Protein AF-A0A318MPF1-F1 (afdb_monomer_lite)

Sequence (121 aa):
MMKRPAPVIAAVLAFTLPLTACGGQNVNSARQVSDKCSKVSAAFEYKKDGDSILYASKLEEPASSEGLPGLDCLLDSLGVTADDIHNQVPNGGSGHLSTSKYSIGIYSTGQHLTLSISDKD

pLDDT: mean 74.47, std 18.43, range [36.28, 92.69]

Organism: NCBI:txid1684

Secondary structure (DSSP, 8-state):
------------------S--SS---TTHHHHHHHHHTTT-TTEEEEGGGTEEEEE--TTS---SSPPTTHHHHHHHHT--HHHHHHHSBTBEEEEEE-SSEEEEEEE-SSEEEEEEEE--

Structure (mmCIF, N/CA/C/O backbone):
data_AF-A0A318MPF1-F1
#
_entry.id   AF-A0A318MPF1-F1
#
loop_
_atom_site.group_PDB
_atom_site.id
_atom_site.type_symbol
_atom_site.label_atom_id
_atom_site.label_alt_id
_atom_site.label_comp_id
_atom_site.label_asym_id
_atom_site.label_entity_id
_atom_site.label_seq_id
_atom_site.pdbx_PDB_ins_code
_atom_site.Cartn_x
_atom_site.Cartn_y
_atom_site.Cartn_z
_atom_site.occupancy
_atom_site.B_iso_or_equiv
_atom_site.auth_seq_id
_atom_site.auth_comp_id
_atom_site.auth_asym_id
_atom_site.auth_atom_id
_atom_site.pdbx_PDB_model_num
ATOM 1 N N . MET A 1 1 ? 7.076 -55.329 -44.008 1.00 39.12 1 MET A N 1
ATOM 2 C CA . MET A 1 1 ? 8.112 -55.630 -42.998 1.00 39.12 1 MET A CA 1
ATOM 3 C C . MET A 1 1 ? 8.354 -54.395 -42.146 1.00 39.12 1 MET A C 1
ATOM 5 O O . MET A 1 1 ? 8.527 -53.321 -42.694 1.00 39.12 1 MET A O 1
ATOM 9 N N . MET A 1 2 ? 8.324 -54.604 -40.827 1.00 39.25 2 MET A N 1
ATOM 10 C CA . MET A 1 2 ? 8.898 -53.785 -39.747 1.00 39.25 2 MET A CA 1
ATOM 11 C C . MET A 1 2 ? 8.429 -52.330 -39.570 1.00 39.25 2 MET A C 1
ATOM 13 O O . MET A 1 2 ? 9.048 -51.372 -40.022 1.00 39.25 2 MET A O 1
ATOM 17 N N . LYS A 1 3 ? 7.390 -52.220 -38.726 1.00 46.91 3 LYS A N 1
ATOM 18 C CA . LYS A 1 3 ? 7.264 -51.223 -37.649 1.00 46.91 3 LYS A CA 1
ATOM 19 C C . LYS A 1 3 ? 8.634 -50.820 -37.086 1.00 46.91 3 LYS A C 1
ATOM 21 O O . LYS A 1 3 ? 9.407 -51.689 -36.684 1.00 46.91 3 LYS A O 1
ATOM 26 N N . ARG A 1 4 ? 8.858 -49.517 -36.921 1.00 53.75 4 ARG A N 1
ATOM 27 C CA . ARG A 1 4 ? 9.751 -48.981 -35.887 1.00 53.75 4 ARG A CA 1
ATOM 28 C C . ARG A 1 4 ? 8.960 -47.979 -35.042 1.00 53.75 4 ARG A C 1
ATOM 30 O O . ARG A 1 4 ? 8.399 -47.050 -35.619 1.00 53.75 4 ARG A O 1
ATOM 37 N N . PRO A 1 5 ? 8.860 -48.180 -33.718 1.00 51.38 5 PRO A N 1
ATOM 38 C CA . PRO A 1 5 ? 8.257 -47.210 -32.822 1.00 51.38 5 PRO A CA 1
ATOM 39 C C . PRO A 1 5 ? 9.307 -46.144 -32.496 1.00 51.38 5 PRO A C 1
ATOM 41 O O . PRO A 1 5 ? 10.442 -46.477 -32.157 1.00 51.38 5 PRO A O 1
ATOM 44 N N . ALA A 1 6 ? 8.942 -44.872 -32.617 1.00 51.72 6 ALA A N 1
ATOM 45 C CA . ALA A 1 6 ? 9.724 -43.769 -32.071 1.00 51.72 6 ALA A CA 1
ATOM 46 C C . ALA A 1 6 ? 9.026 -43.253 -30.801 1.00 51.72 6 ALA A C 1
ATOM 48 O O . ALA A 1 6 ? 7.802 -43.361 -30.692 1.00 51.72 6 ALA A O 1
ATOM 49 N N . PRO A 1 7 ? 9.805 -42.814 -29.805 1.00 48.31 7 PRO A N 1
ATOM 50 C CA . PRO A 1 7 ? 9.513 -43.052 -28.403 1.00 48.31 7 PRO A CA 1
ATOM 51 C C . PRO A 1 7 ? 8.597 -41.997 -27.782 1.00 48.31 7 PRO A C 1
ATOM 53 O O . PRO A 1 7 ? 8.582 -40.830 -28.163 1.00 48.31 7 PRO A O 1
ATOM 56 N N . VAL A 1 8 ? 7.874 -42.469 -26.770 1.00 49.72 8 VAL A N 1
ATOM 57 C CA . VAL A 1 8 ? 7.156 -41.714 -25.744 1.00 49.72 8 VAL A CA 1
ATOM 58 C C . VAL A 1 8 ? 8.038 -40.582 -25.213 1.00 49.72 8 VAL A C 1
ATOM 60 O O . VAL A 1 8 ? 9.051 -40.848 -24.570 1.00 49.72 8 VAL A O 1
ATOM 63 N N . ILE A 1 9 ? 7.631 -39.332 -25.429 1.00 48.75 9 ILE A N 1
ATOM 64 C CA . ILE A 1 9 ? 8.047 -38.230 -24.562 1.00 48.75 9 ILE A CA 1
ATOM 65 C C . ILE A 1 9 ? 6.863 -37.936 -23.656 1.00 48.75 9 ILE A C 1
ATOM 67 O O . ILE A 1 9 ? 5.804 -37.476 -24.082 1.00 48.75 9 ILE A O 1
ATOM 71 N N . ALA A 1 10 ? 7.060 -38.332 -22.406 1.00 41.97 10 ALA A N 1
ATOM 72 C CA . ALA A 1 10 ? 6.167 -38.096 -21.301 1.00 41.97 10 ALA A CA 1
ATOM 73 C C . ALA A 1 10 ? 5.995 -36.594 -21.041 1.00 41.97 10 ALA A C 1
ATOM 75 O O . ALA A 1 10 ? 6.905 -35.795 -21.251 1.00 41.97 10 ALA A O 1
ATOM 76 N N . ALA A 1 11 ? 4.792 -36.280 -20.571 1.00 47.69 11 ALA A N 1
ATOM 77 C CA . ALA A 1 11 ? 4.356 -35.080 -19.880 1.00 47.69 11 ALA A CA 1
ATOM 78 C C . ALA A 1 11 ? 5.443 -34.057 -19.508 1.00 47.69 11 ALA A C 1
ATOM 80 O O . ALA A 1 11 ? 6.288 -34.301 -18.651 1.00 47.69 11 ALA A O 1
ATOM 81 N N . VAL A 1 12 ? 5.254 -32.832 -19.990 1.00 42.41 12 VAL A N 1
ATOM 82 C CA . VAL A 1 12 ? 5.355 -31.683 -19.095 1.00 42.41 12 VAL A CA 1
ATOM 83 C C . VAL A 1 12 ? 3.935 -31.160 -18.960 1.00 42.41 12 VAL A C 1
ATOM 85 O O . VAL A 1 12 ? 3.466 -30.350 -19.756 1.00 42.41 12 VAL A O 1
ATOM 88 N N . LEU A 1 13 ? 3.217 -31.699 -17.971 1.00 44.19 13 LEU A N 1
ATOM 89 C CA . LEU A 1 13 ? 2.172 -30.933 -17.305 1.00 44.19 13 LEU A CA 1
ATOM 90 C C . LEU A 1 13 ? 2.868 -29.644 -16.881 1.00 44.19 13 LEU A C 1
ATOM 92 O O . LEU A 1 13 ? 3.677 -29.655 -15.954 1.00 44.19 13 LEU A O 1
ATOM 96 N N . ALA A 1 14 ? 2.641 -28.565 -17.630 1.00 45.38 14 ALA A N 1
ATOM 97 C CA . ALA A 1 14 ? 2.959 -27.242 -17.149 1.00 45.38 14 ALA A CA 1
ATOM 98 C C . ALA A 1 14 ? 2.217 -27.133 -15.822 1.00 45.38 14 ALA A C 1
ATOM 100 O O . ALA A 1 14 ? 0.986 -27.119 -15.791 1.00 45.38 14 ALA A O 1
ATOM 101 N N . PHE A 1 15 ? 2.977 -27.186 -14.732 1.00 40.47 15 PHE A N 1
ATOM 102 C CA . PHE A 1 15 ? 2.503 -26.849 -13.411 1.00 40.47 15 PHE A CA 1
ATOM 103 C C . PHE A 1 15 ? 1.992 -25.412 -13.510 1.00 40.47 15 PHE A C 1
ATOM 105 O O . PHE A 1 15 ? 2.734 -24.453 -13.315 1.00 40.47 15 PHE A O 1
ATOM 112 N N . THR A 1 16 ? 0.708 -25.252 -13.825 1.00 46.69 16 THR A N 1
ATOM 113 C CA . THR A 1 16 ? -0.064 -24.140 -13.302 1.00 46.69 16 THR A CA 1
ATOM 114 C C . THR A 1 16 ? -0.035 -24.369 -11.803 1.00 46.69 16 THR A C 1
ATOM 116 O O . THR A 1 16 ? -0.862 -25.106 -11.277 1.00 46.69 16 THR A O 1
ATOM 119 N N . LEU A 1 17 ? 0.999 -23.868 -11.131 1.00 43.12 17 LEU A N 1
ATOM 120 C CA . LEU A 1 17 ? 0.950 -23.683 -9.695 1.00 43.12 17 LEU A CA 1
ATOM 121 C C . LEU A 1 17 ? -0.188 -22.684 -9.492 1.00 43.12 17 LEU A C 1
ATOM 123 O O . LEU A 1 17 ? -0.017 -21.520 -9.867 1.00 43.12 17 LEU A O 1
ATOM 127 N N . PRO A 1 18 ? -1.359 -23.076 -8.959 1.00 44.50 18 PRO A N 1
ATOM 128 C CA . PRO A 1 18 ? -2.156 -22.063 -8.318 1.00 44.50 18 PRO A CA 1
ATOM 129 C C . PRO A 1 18 ? -1.280 -21.579 -7.159 1.00 44.50 18 PRO A C 1
ATOM 131 O O . PRO A 1 18 ? -0.927 -22.349 -6.268 1.00 44.50 18 PRO A O 1
ATOM 134 N N . LEU A 1 19 ? -0.894 -20.306 -7.174 1.00 45.88 19 LEU A N 1
ATOM 135 C CA . LEU A 1 19 ? -0.224 -19.632 -6.053 1.00 45.88 19 LEU A CA 1
ATOM 136 C C . LEU A 1 19 ? -1.111 -19.577 -4.784 1.00 45.88 19 LEU A C 1
ATOM 138 O O . LEU A 1 19 ? -0.837 -18.830 -3.855 1.00 45.88 19 LEU A O 1
ATOM 142 N N . THR A 1 20 ? -2.164 -20.390 -4.702 1.00 47.25 20 THR A N 1
ATOM 143 C CA . THR A 1 20 ? -3.052 -20.538 -3.553 1.00 47.25 20 THR A CA 1
ATOM 144 C C . THR A 1 20 ? -2.521 -21.627 -2.622 1.00 47.25 20 THR A C 1
ATOM 146 O O . THR A 1 20 ? -3.133 -22.680 -2.445 1.00 47.25 20 THR A O 1
ATOM 149 N N . ALA A 1 21 ? -1.347 -21.396 -2.049 1.00 44.56 21 ALA A N 1
ATOM 150 C CA . ALA A 1 21 ? -0.833 -22.212 -0.957 1.00 44.56 21 ALA A CA 1
ATOM 151 C C . ALA A 1 21 ? -0.014 -21.340 -0.002 1.00 44.56 21 ALA A C 1
ATOM 153 O O . ALA A 1 21 ? 1.198 -21.487 0.066 1.00 44.56 21 ALA A O 1
ATOM 154 N N . CYS A 1 22 ? -0.695 -20.410 0.679 1.00 39.50 22 CYS A N 1
ATOM 155 C CA . CYS A 1 22 ? -0.333 -19.854 1.990 1.00 39.50 22 CYS A CA 1
ATOM 156 C C . CYS A 1 22 ? -1.457 -18.914 2.462 1.00 39.50 22 CYS A C 1
ATOM 158 O O . CYS A 1 22 ? -1.500 -17.768 2.031 1.00 39.50 22 CYS A O 1
ATOM 160 N N . GLY A 1 23 ? -2.338 -19.400 3.346 1.00 36.28 23 GLY A N 1
ATOM 161 C CA . GLY A 1 23 ? -3.304 -18.577 4.089 1.00 36.28 23 GLY A CA 1
ATOM 162 C C . GLY A 1 23 ? -4.447 -18.014 3.242 1.00 36.28 23 GLY A C 1
ATOM 163 O O . GLY A 1 23 ? -4.292 -17.747 2.055 1.00 36.28 23 GLY A O 1
ATOM 164 N N . GLY A 1 24 ? -5.637 -17.875 3.819 1.00 38.16 24 GLY A N 1
ATOM 165 C CA . GLY A 1 24 ? -6.762 -17.273 3.110 1.00 38.16 24 GLY A CA 1
ATOM 166 C C . GLY A 1 24 ? -6.380 -15.876 2.630 1.00 38.16 24 GLY A C 1
ATOM 167 O O . GLY A 1 24 ? -6.063 -15.017 3.445 1.00 38.16 24 GLY A O 1
ATOM 168 N N . GLN A 1 25 ? -6.398 -15.649 1.313 1.00 45.44 25 GLN A N 1
ATOM 169 C CA . GLN A 1 25 ? -6.366 -14.298 0.766 1.00 45.44 25 GLN A CA 1
ATOM 170 C C . GLN A 1 25 ? -7.545 -13.551 1.380 1.00 45.44 25 GLN A C 1
ATOM 172 O O . GLN A 1 25 ? -8.702 -13.792 1.025 1.00 45.44 25 GLN A O 1
ATOM 177 N N . ASN A 1 26 ? -7.261 -12.673 2.334 1.00 50.06 26 ASN A N 1
ATOM 178 C CA . ASN A 1 26 ? -8.251 -11.757 2.849 1.00 50.06 26 ASN A CA 1
ATOM 179 C C . ASN A 1 26 ? -8.440 -10.656 1.800 1.00 50.06 26 ASN A C 1
ATOM 181 O O . ASN A 1 26 ? -7.956 -9.538 1.943 1.00 50.06 26 ASN A O 1
ATOM 185 N N . VAL A 1 27 ? -9.149 -11.020 0.724 1.00 54.84 27 VAL A N 1
ATOM 186 C CA . VAL A 1 27 ? -9.517 -10.205 -0.452 1.00 54.84 27 VAL A CA 1
ATOM 187 C C . VAL A 1 27 ? -10.355 -8.963 -0.116 1.00 54.84 27 VAL A C 1
ATOM 189 O O . VAL A 1 27 ? -10.967 -8.334 -0.980 1.00 54.84 27 VAL A O 1
ATOM 192 N N . ASN A 1 28 ? -10.457 -8.636 1.168 1.00 74.19 28 ASN A N 1
ATOM 193 C CA . ASN A 1 28 ? -11.272 -7.569 1.691 1.00 74.19 28 ASN A CA 1
ATOM 194 C C . ASN A 1 28 ? -10.427 -6.356 2.087 1.00 74.19 28 ASN A C 1
ATOM 196 O O . ASN A 1 28 ? -10.940 -5.245 2.050 1.00 74.19 28 ASN A O 1
ATOM 200 N N . SER A 1 29 ? -9.158 -6.511 2.460 1.00 85.69 29 SER A N 1
ATOM 201 C CA . SER A 1 29 ? -8.416 -5.413 3.103 1.00 85.69 29 SER A CA 1
ATOM 202 C C . SER A 1 29 ? -7.929 -4.366 2.110 1.00 85.69 29 SER A C 1
ATOM 204 O O . SER A 1 29 ? -8.216 -3.182 2.294 1.00 85.69 29 SER A O 1
ATOM 206 N N . ALA A 1 30 ? -7.309 -4.776 0.997 1.00 86.88 30 ALA A N 1
ATOM 207 C CA . ALA A 1 30 ? -6.952 -3.849 -0.082 1.00 86.88 30 ALA A CA 1
ATOM 208 C C . ALA A 1 30 ? -8.190 -3.135 -0.649 1.00 86.88 30 ALA A C 1
ATOM 210 O O . ALA A 1 30 ? -8.180 -1.921 -0.871 1.00 86.88 30 ALA A O 1
ATOM 211 N N . ARG A 1 31 ? -9.290 -3.876 -0.809 1.00 88.00 31 ARG A N 1
ATOM 212 C CA . ARG A 1 31 ? -10.567 -3.336 -1.276 1.00 88.00 31 ARG A CA 1
ATOM 213 C C . ARG A 1 31 ? -11.177 -2.334 -0.299 1.00 88.00 31 ARG A C 1
ATOM 215 O O . ARG A 1 31 ? -11.524 -1.237 -0.713 1.00 88.00 31 ARG A O 1
ATOM 222 N N . GLN A 1 32 ? -11.263 -2.667 0.989 1.00 88.19 32 GLN A N 1
ATOM 223 C CA . GLN A 1 32 ? -11.804 -1.780 2.025 1.00 88.19 32 GLN A CA 1
ATOM 224 C C . GLN A 1 32 ? -10.988 -0.494 2.158 1.00 88.19 32 GLN A C 1
ATOM 226 O O . GLN A 1 32 ? -11.562 0.591 2.258 1.00 88.19 32 GLN A O 1
ATOM 231 N N . VAL A 1 33 ? -9.656 -0.597 2.139 1.00 89.25 33 VAL A N 1
ATOM 232 C CA . VAL A 1 33 ? -8.772 0.574 2.187 1.00 89.25 33 VAL A CA 1
ATOM 233 C C . VAL A 1 33 ? -8.972 1.440 0.939 1.00 89.25 33 VAL A C 1
ATOM 235 O O . VAL A 1 33 ? -9.110 2.658 1.061 1.00 89.25 33 VAL A O 1
ATOM 238 N N . SER A 1 34 ? -9.079 0.835 -0.249 1.00 89.00 34 SER A N 1
ATOM 239 C CA . SER A 1 34 ? -9.356 1.573 -1.487 1.00 89.00 34 SER A CA 1
ATOM 240 C C . SER A 1 34 ? -10.740 2.231 -1.485 1.00 89.00 34 SER A C 1
ATOM 242 O O . SER A 1 34 ? -10.847 3.416 -1.786 1.00 89.00 34 SER A O 1
ATOM 244 N N . ASP A 1 35 ? -11.797 1.530 -1.072 1.00 89.62 35 ASP A N 1
ATOM 245 C CA . ASP A 1 35 ? -13.164 2.067 -0.982 1.00 89.62 35 ASP A CA 1
ATOM 246 C C . ASP A 1 35 ? -13.272 3.206 0.047 1.00 89.62 35 ASP A C 1
ATOM 248 O O . ASP A 1 35 ? -14.062 4.140 -0.115 1.00 89.62 35 ASP A O 1
ATOM 252 N N . LYS A 1 36 ? -12.471 3.155 1.119 1.00 88.62 36 LYS A N 1
ATOM 253 C CA . LYS A 1 36 ? -12.363 4.242 2.098 1.00 88.62 36 LYS A CA 1
ATOM 254 C C . LYS A 1 36 ? -11.666 5.457 1.486 1.00 88.62 36 LYS A C 1
ATOM 256 O O . LYS A 1 36 ? -12.208 6.558 1.561 1.00 88.62 36 LYS A O 1
ATOM 261 N N . CYS A 1 37 ? -10.495 5.274 0.878 1.00 88.12 37 CYS A N 1
ATOM 262 C CA . CYS A 1 37 ? -9.677 6.396 0.417 1.00 88.12 37 CYS A CA 1
ATOM 263 C C . CYS A 1 37 ? -10.095 6.963 -0.946 1.00 88.12 37 CYS A C 1
ATOM 265 O O . CYS A 1 37 ? -9.897 8.153 -1.185 1.00 88.12 37 CYS A O 1
ATOM 267 N N . SER A 1 38 ? -10.782 6.191 -1.790 1.00 86.81 38 SER A N 1
ATOM 268 C CA . SER A 1 38 ? -11.387 6.677 -3.043 1.00 86.81 38 SER A CA 1
ATOM 269 C C . SER A 1 38 ? -12.479 7.731 -2.820 1.00 86.81 38 SER A C 1
ATOM 271 O O . SER A 1 38 ? -12.694 8.589 -3.672 1.00 86.81 38 SER A O 1
ATOM 273 N N . LYS A 1 39 ? -13.129 7.737 -1.646 1.00 86.44 39 LYS A N 1
ATOM 274 C CA . LYS A 1 39 ? -14.063 8.805 -1.237 1.00 86.44 39 LYS A CA 1
ATOM 275 C C . LYS A 1 39 ? -13.360 10.126 -0.925 1.00 86.44 39 LYS A C 1
ATOM 277 O O . LYS A 1 39 ? -14.001 11.171 -0.952 1.00 86.44 39 LYS A O 1
ATOM 282 N N . VAL A 1 40 ? -12.072 10.066 -0.588 1.00 84.88 40 VAL A N 1
ATOM 283 C CA . VAL A 1 40 ? -11.242 11.228 -0.242 1.00 84.88 40 VAL A CA 1
ATOM 284 C C . VAL A 1 40 ? -10.490 11.737 -1.471 1.00 84.88 40 VAL A C 1
ATOM 286 O O . VAL A 1 40 ? -10.320 12.941 -1.630 1.00 84.88 40 VAL A O 1
ATOM 289 N N . SER A 1 41 ? -10.047 10.837 -2.353 1.00 84.31 41 SER A N 1
ATOM 290 C CA . SER A 1 41 ? -9.266 11.183 -3.539 1.00 84.31 41 SER A CA 1
ATOM 291 C C . SER A 1 41 ? -9.523 10.213 -4.686 1.00 84.31 41 SER A C 1
ATOM 293 O O . SER A 1 41 ? -9.455 8.998 -4.517 1.00 84.31 41 SER A O 1
ATOM 295 N N . ALA A 1 42 ? -9.716 10.752 -5.890 1.00 82.62 42 ALA A N 1
ATOM 296 C CA . ALA A 1 42 ? -9.809 9.963 -7.119 1.00 82.62 42 ALA A CA 1
ATOM 297 C C . ALA A 1 42 ? -8.459 9.356 -7.560 1.00 82.62 42 ALA A C 1
ATOM 299 O O . ALA A 1 42 ? -8.406 8.638 -8.553 1.00 82.62 42 ALA A O 1
ATOM 300 N N . ALA A 1 43 ? -7.366 9.642 -6.841 1.00 84.75 43 ALA A N 1
ATOM 301 C CA . ALA A 1 43 ? -6.040 9.093 -7.124 1.00 84.75 43 ALA A CA 1
ATOM 302 C C . ALA A 1 43 ? -5.887 7.612 -6.726 1.00 84.75 43 ALA A C 1
ATOM 304 O O . ALA A 1 43 ? -4.860 7.011 -7.041 1.00 84.75 43 ALA A O 1
ATOM 305 N N . PHE A 1 44 ? -6.875 7.039 -6.029 1.00 87.88 44 PHE A N 1
ATOM 306 C CA . PHE A 1 44 ? -6.895 5.633 -5.632 1.00 87.88 44 PHE A CA 1
ATOM 307 C C . PHE A 1 44 ? -7.746 4.799 -6.580 1.00 87.88 44 PHE A C 1
ATOM 309 O O . PHE A 1 44 ? -8.931 5.070 -6.764 1.00 87.88 44 PHE A O 1
ATOM 316 N N . GLU A 1 45 ? -7.165 3.722 -7.100 1.00 90.12 45 GLU A N 1
ATOM 317 C CA . GLU A 1 45 ? -7.876 2.741 -7.911 1.00 90.12 45 GLU A CA 1
ATOM 318 C C . GLU A 1 45 ? -7.642 1.328 -7.369 1.00 90.12 45 GLU A C 1
ATOM 320 O O . GLU A 1 45 ? -6.503 0.891 -7.204 1.00 90.12 45 GLU A O 1
ATOM 325 N N . TYR A 1 46 ? -8.719 0.585 -7.120 1.00 89.69 46 TYR A N 1
ATOM 326 C CA . TYR A 1 46 ? -8.628 -0.832 -6.787 1.00 89.69 46 TYR A CA 1
ATOM 327 C C . TYR A 1 46 ? -8.482 -1.678 -8.057 1.00 89.69 46 TYR A C 1
ATOM 329 O O . TYR A 1 46 ? -9.332 -1.644 -8.950 1.00 89.69 46 TYR A O 1
ATOM 337 N N . LYS A 1 47 ? -7.428 -2.492 -8.118 1.00 89.31 47 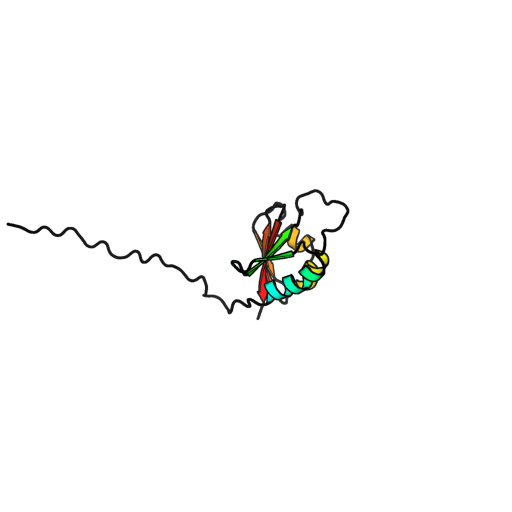LYS A N 1
ATOM 338 C CA . LYS A 1 47 ? -7.181 -3.458 -9.190 1.00 89.31 47 LYS A CA 1
ATOM 339 C C . LYS A 1 47 ? -7.572 -4.851 -8.718 1.00 89.31 47 LYS A C 1
ATOM 341 O O . LYS A 1 47 ? -6.863 -5.474 -7.931 1.00 89.31 47 LYS A O 1
ATOM 346 N N . LYS A 1 48 ? -8.688 -5.353 -9.247 1.00 85.50 48 LYS A N 1
ATOM 347 C CA . LYS A 1 48 ? -9.240 -6.666 -8.890 1.00 85.50 48 LYS A CA 1
ATOM 348 C C . LYS A 1 48 ? -8.324 -7.830 -9.280 1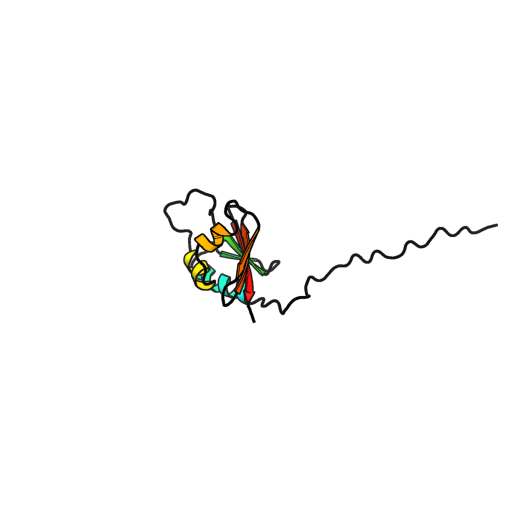.00 85.50 48 LYS A C 1
ATOM 350 O O . LYS A 1 48 ? -8.216 -8.781 -8.518 1.00 85.50 48 LYS A O 1
ATOM 355 N N . ASP A 1 49 ? -7.659 -7.746 -10.432 1.00 82.00 49 ASP A N 1
ATOM 356 C CA . ASP A 1 49 ? -6.836 -8.845 -10.965 1.00 82.00 49 ASP A CA 1
ATOM 357 C C . ASP A 1 49 ? -5.569 -9.122 -10.135 1.00 82.00 49 ASP A C 1
ATOM 359 O O . ASP A 1 49 ? -5.001 -10.207 -10.230 1.00 82.00 49 ASP A O 1
ATOM 363 N N . GLY A 1 50 ? -5.142 -8.165 -9.303 1.00 77.62 50 GLY A N 1
ATOM 364 C CA . GLY A 1 50 ? -3.987 -8.294 -8.407 1.00 77.62 50 GLY A CA 1
ATOM 365 C C . GLY A 1 50 ? -4.303 -8.057 -6.931 1.00 77.62 50 GLY A C 1
ATOM 366 O O . GLY A 1 50 ? -3.374 -8.004 -6.133 1.00 77.62 50 GLY A O 1
ATOM 367 N N . ASP A 1 51 ? -5.584 -7.877 -6.586 1.00 85.56 51 ASP A N 1
ATOM 368 C CA . ASP A 1 51 ? -6.057 -7.470 -5.255 1.00 85.56 51 ASP A CA 1
ATOM 369 C C . ASP A 1 51 ? -5.198 -6.360 -4.621 1.00 85.56 51 ASP A C 1
ATOM 371 O O . ASP A 1 51 ? -4.646 -6.477 -3.526 1.00 85.56 51 ASP A O 1
ATOM 375 N N . SER A 1 52 ? -5.027 -5.278 -5.378 1.00 88.31 52 SER A N 1
ATOM 376 C CA . SER A 1 52 ? -4.063 -4.230 -5.054 1.00 88.31 52 SER A CA 1
ATOM 377 C C . SER A 1 52 ? -4.638 -2.838 -5.245 1.00 88.31 52 SER A C 1
ATOM 379 O O . SER A 1 52 ? -5.512 -2.622 -6.084 1.00 88.31 52 SER A O 1
ATOM 381 N N . ILE A 1 53 ? -4.092 -1.872 -4.520 1.00 90.44 53 ILE A N 1
ATOM 382 C CA . ILE A 1 53 ? -4.387 -0.453 -4.693 1.00 90.44 53 ILE A CA 1
ATOM 383 C C . ILE A 1 53 ? -3.325 0.147 -5.603 1.00 90.44 53 ILE A C 1
ATOM 385 O O . ILE A 1 53 ? -2.141 0.079 -5.285 1.00 90.44 53 ILE A O 1
ATOM 389 N N . LEU A 1 54 ? -3.747 0.755 -6.705 1.00 90.19 54 LEU A N 1
ATOM 390 C CA . LEU A 1 54 ? -2.912 1.622 -7.521 1.00 90.19 54 LEU A CA 1
ATOM 391 C C . LEU A 1 54 ? -3.104 3.070 -7.059 1.00 90.19 54 LEU A C 1
ATOM 393 O O . LEU A 1 54 ? -4.231 3.553 -6.949 1.00 90.19 54 LEU A O 1
ATOM 397 N N . TYR A 1 55 ? -1.994 3.752 -6.803 1.00 87.00 55 TYR A N 1
ATOM 398 C CA . TYR A 1 55 ? -1.948 5.145 -6.389 1.00 87.00 55 TYR A CA 1
ATOM 399 C C . TYR A 1 55 ? -1.003 5.937 -7.292 1.00 87.00 55 TYR A C 1
ATOM 401 O O . TYR A 1 55 ? 0.138 5.532 -7.523 1.00 87.00 55 TYR A O 1
ATOM 409 N N . ALA A 1 56 ? -1.467 7.074 -7.808 1.00 80.69 56 ALA A N 1
ATOM 410 C CA . ALA A 1 56 ? -0.614 8.020 -8.523 1.00 80.69 56 ALA A CA 1
ATOM 411 C C . ALA A 1 56 ? 0.244 8.779 -7.504 1.00 80.69 56 ALA A C 1
ATOM 413 O O . ALA A 1 56 ? -0.202 9.751 -6.899 1.00 80.69 56 ALA A O 1
ATOM 414 N N . SER A 1 57 ? 1.454 8.277 -7.274 1.00 68.19 57 SER A N 1
ATOM 415 C CA . SER A 1 57 ? 2.255 8.654 -6.120 1.00 68.19 57 SER A CA 1
ATOM 416 C C . SER A 1 57 ? 3.215 9.796 -6.414 1.00 68.19 57 SER A C 1
ATOM 418 O O . SER A 1 57 ? 3.503 10.550 -5.499 1.00 68.19 57 SER A O 1
ATOM 420 N N . LYS A 1 58 ? 3.705 9.950 -7.658 1.00 65.50 58 LYS A N 1
ATOM 421 C CA . LYS A 1 58 ? 4.750 10.939 -8.017 1.00 65.50 58 LYS A CA 1
ATOM 422 C C . LYS A 1 58 ? 5.888 11.020 -6.972 1.00 65.50 58 LYS A C 1
ATOM 424 O O . LYS A 1 58 ? 6.515 12.062 -6.826 1.00 65.50 58 LYS A O 1
ATOM 429 N N . LEU A 1 59 ? 6.143 9.934 -6.230 1.00 60.50 59 LEU A N 1
ATOM 430 C CA . LEU A 1 59 ? 7.027 9.927 -5.055 1.00 60.50 59 LEU A CA 1
ATOM 431 C C . LEU A 1 59 ? 8.496 10.142 -5.436 1.00 60.50 59 LEU A C 1
ATOM 433 O O . LEU A 1 59 ? 9.296 10.505 -4.581 1.00 60.50 59 LEU A O 1
ATOM 437 N N . GLU A 1 60 ? 8.848 9.904 -6.702 1.00 56.94 60 GLU A N 1
ATOM 438 C CA . GLU A 1 60 ? 10.186 10.155 -7.246 1.00 56.94 60 GLU A CA 1
ATOM 439 C C . GLU A 1 60 ? 10.380 11.575 -7.792 1.00 56.94 60 GLU A C 1
ATOM 441 O O . GLU A 1 60 ? 11.514 11.975 -8.058 1.00 56.94 60 GLU A O 1
ATOM 446 N N . GLU A 1 61 ? 9.312 12.360 -7.963 1.00 57.06 61 GLU A N 1
ATOM 447 C CA . GLU A 1 61 ? 9.470 13.775 -8.293 1.00 57.06 61 GLU A CA 1
ATOM 448 C C . GLU A 1 61 ? 9.841 14.529 -7.005 1.00 57.06 61 GLU A C 1
ATOM 450 O O . GLU A 1 61 ? 9.241 14.260 -5.960 1.00 57.06 61 GLU A O 1
ATOM 455 N N . PRO A 1 62 ? 10.817 15.463 -7.029 1.00 49.50 62 PRO A N 1
ATOM 456 C CA . PRO A 1 62 ? 11.124 16.287 -5.865 1.00 49.50 62 PRO A CA 1
ATOM 457 C C . PRO A 1 62 ? 9.825 16.959 -5.436 1.00 49.50 62 PRO A C 1
ATOM 459 O O . PRO A 1 62 ? 9.258 17.736 -6.205 1.00 49.50 62 PRO A O 1
ATOM 462 N N . ALA A 1 63 ? 9.333 16.554 -4.261 1.00 49.81 63 ALA A N 1
ATOM 463 C CA . ALA A 1 63 ? 7.968 16.773 -3.814 1.00 49.81 63 ALA A CA 1
ATOM 464 C C . ALA A 1 63 ? 7.485 18.178 -4.186 1.00 49.81 63 ALA A C 1
ATOM 466 O O . ALA A 1 63 ? 8.005 19.181 -3.686 1.00 49.81 63 ALA A O 1
ATOM 467 N N . SER A 1 64 ? 6.480 18.250 -5.066 1.00 49.19 64 SER A N 1
ATOM 468 C CA . SER A 1 64 ? 5.639 19.441 -5.120 1.00 49.19 64 SER A CA 1
ATOM 469 C C . SER A 1 64 ? 5.215 19.725 -3.682 1.00 49.19 64 SER A C 1
ATOM 471 O O . SER A 1 64 ? 4.806 18.810 -2.971 1.00 49.19 64 SER A O 1
ATOM 473 N N . SER A 1 65 ? 5.351 20.967 -3.222 1.00 48.09 65 SER A N 1
ATOM 474 C CA . SER A 1 65 ? 5.018 21.355 -1.843 1.00 48.09 65 SER A CA 1
ATOM 475 C C . SER A 1 65 ? 3.534 21.142 -1.490 1.00 48.09 65 SER A C 1
ATOM 477 O O . SER A 1 65 ? 3.130 21.374 -0.353 1.00 48.09 65 SER A O 1
ATOM 479 N N . GLU A 1 66 ? 2.726 20.699 -2.453 1.00 56.56 66 GLU A N 1
ATOM 480 C CA . GLU A 1 66 ? 1.369 20.208 -2.268 1.00 56.56 66 GLU A CA 1
ATOM 481 C C . GLU A 1 66 ? 1.395 18.713 -1.915 1.00 56.56 66 GLU A C 1
ATOM 483 O O . GLU A 1 66 ? 1.816 17.875 -2.713 1.00 56.56 66 GLU A O 1
ATOM 488 N N . GLY A 1 67 ? 0.936 18.378 -0.705 1.00 64.88 67 GLY A N 1
ATOM 489 C CA . GLY A 1 67 ? 0.797 16.992 -0.260 1.00 64.88 67 GLY A CA 1
ATOM 490 C C . GLY A 1 67 ? 0.007 16.149 -1.265 1.00 64.88 67 GLY A C 1
ATOM 491 O O . GLY A 1 67 ? -0.986 16.600 -1.840 1.00 64.88 67 GLY A O 1
ATOM 492 N N . LEU A 1 68 ? 0.460 14.917 -1.492 1.00 76.62 68 LEU A N 1
ATOM 493 C CA . LEU A 1 68 ? -0.137 14.027 -2.481 1.00 76.62 68 LEU A CA 1
ATOM 494 C C . LEU A 1 68 ? -1.599 13.710 -2.101 1.00 76.62 68 LEU A C 1
ATOM 496 O O . LEU A 1 68 ? -1.880 13.319 -0.963 1.00 76.62 68 LEU A O 1
ATOM 500 N N . PRO A 1 69 ? -2.561 13.873 -3.028 1.00 79.81 69 PRO A N 1
ATOM 501 C CA . PRO A 1 69 ? -3.976 13.909 -2.690 1.00 79.81 69 PRO A CA 1
ATOM 502 C C . PRO A 1 69 ? -4.450 12.576 -2.114 1.00 79.81 69 PRO A C 1
ATOM 504 O O . PRO A 1 69 ? -4.440 11.539 -2.785 1.00 79.81 69 PRO A O 1
ATOM 507 N N . GLY A 1 70 ? -4.896 12.629 -0.859 1.00 82.62 70 GLY A N 1
ATOM 508 C CA . GLY A 1 70 ? -5.423 11.495 -0.109 1.00 82.62 70 GLY A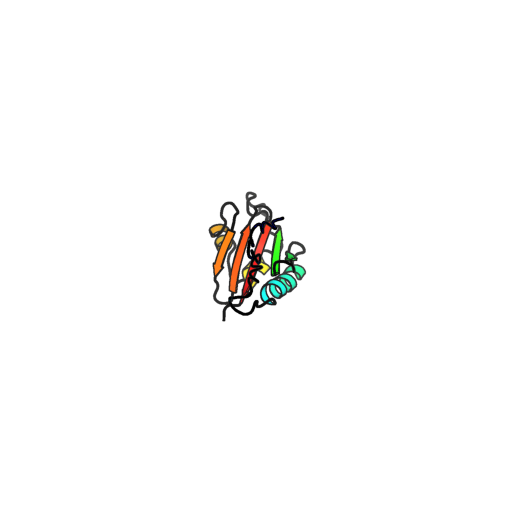 CA 1
ATOM 509 C C . GLY A 1 70 ? -4.372 10.501 0.391 1.00 82.62 70 GLY A C 1
ATOM 510 O O . GLY A 1 70 ? -4.770 9.508 0.998 1.00 82.62 70 GLY A O 1
ATOM 511 N N . LEU A 1 71 ? -3.070 10.760 0.196 1.00 84.62 71 LEU A N 1
ATOM 512 C CA . LEU A 1 71 ? -1.994 9.901 0.706 1.00 84.62 71 LEU A CA 1
ATOM 513 C C . LEU A 1 71 ? -2.132 9.669 2.216 1.00 84.62 71 LEU A C 1
ATOM 515 O O . LEU A 1 71 ? -2.026 8.532 2.663 1.00 84.62 71 LEU A O 1
ATOM 519 N N . ASP A 1 72 ? -2.485 10.704 2.977 1.00 86.75 72 ASP A N 1
ATOM 520 C CA . ASP A 1 72 ? -2.698 10.605 4.425 1.00 86.75 72 ASP A CA 1
ATOM 521 C C . ASP A 1 72 ? -3.770 9.569 4.797 1.00 86.75 72 ASP A C 1
ATOM 523 O O . ASP A 1 72 ? -3.604 8.833 5.765 1.00 86.75 72 ASP A O 1
ATOM 527 N N . CYS A 1 73 ? -4.843 9.442 4.002 1.00 89.38 73 CYS A N 1
ATOM 528 C CA . CYS A 1 73 ? -5.865 8.413 4.225 1.00 89.38 73 CYS A CA 1
ATOM 529 C C . CYS A 1 73 ? -5.284 7.008 4.081 1.00 89.38 73 CYS A C 1
ATOM 531 O O . CYS A 1 73 ? -5.610 6.117 4.871 1.00 89.38 73 CYS A O 1
ATOM 533 N N . LEU A 1 74 ? -4.455 6.799 3.057 1.00 89.69 74 LEU A N 1
ATOM 534 C CA . LEU A 1 74 ? -3.834 5.510 2.788 1.00 89.69 74 LEU A CA 1
ATOM 535 C C . LEU A 1 74 ? -2.854 5.150 3.909 1.00 89.69 74 LEU A C 1
ATOM 537 O O . LEU A 1 74 ? -2.939 4.054 4.460 1.00 89.69 74 LEU A O 1
ATOM 541 N N . LEU A 1 75 ? -1.981 6.089 4.275 1.00 89.94 75 LEU A N 1
ATOM 542 C CA . LEU A 1 75 ? -0.994 5.936 5.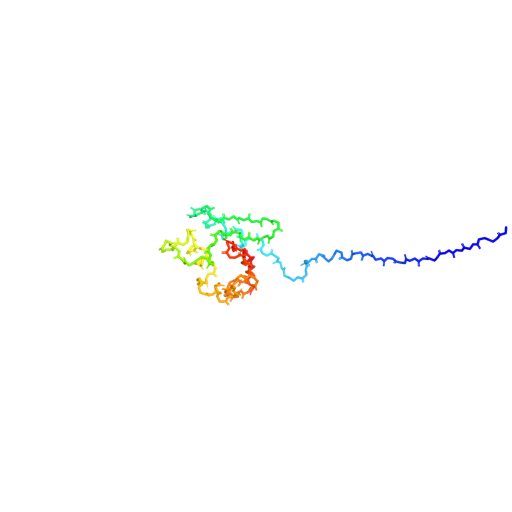343 1.00 89.94 75 LEU A CA 1
ATOM 543 C C . LEU A 1 75 ? -1.656 5.626 6.693 1.00 89.94 75 LEU A C 1
ATOM 545 O O . LEU A 1 75 ? -1.319 4.623 7.323 1.00 89.94 75 LEU A O 1
ATOM 549 N N . ASP A 1 76 ? -2.667 6.407 7.086 1.00 90.31 76 ASP A N 1
ATOM 550 C CA . ASP A 1 76 ? -3.442 6.194 8.316 1.00 90.31 76 ASP A CA 1
ATOM 551 C C . ASP A 1 76 ? -4.159 4.835 8.318 1.00 90.31 76 ASP A C 1
ATOM 553 O O . ASP A 1 76 ? -4.113 4.087 9.294 1.00 90.31 76 ASP A O 1
ATOM 557 N N . SER A 1 77 ? -4.775 4.460 7.193 1.00 90.25 77 SER A N 1
ATOM 558 C CA . SER A 1 77 ? -5.506 3.190 7.091 1.00 90.25 77 SER A CA 1
ATOM 559 C C . SER A 1 77 ? -4.595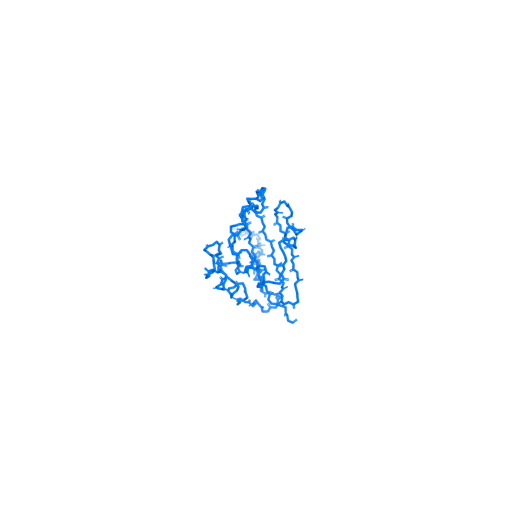 1.970 7.202 1.00 90.25 77 SER A C 1
ATOM 561 O O . SER A 1 77 ? -5.036 0.928 7.687 1.00 90.25 77 SER A O 1
ATOM 563 N N . LEU A 1 78 ? -3.341 2.098 6.766 1.00 89.88 78 LEU A N 1
ATOM 564 C CA . LEU A 1 78 ? -2.330 1.047 6.837 1.00 89.88 78 LEU A CA 1
ATOM 565 C C . LEU A 1 78 ? -1.521 1.086 8.139 1.00 89.88 78 LEU A C 1
ATOM 567 O O . LEU A 1 78 ? -0.921 0.073 8.501 1.00 89.88 78 LEU A O 1
ATOM 571 N N . GLY A 1 79 ? -1.542 2.210 8.858 1.00 91.94 79 GLY A N 1
ATOM 572 C CA . GLY A 1 79 ? -0.737 2.433 10.056 1.00 91.94 79 GLY A CA 1
ATOM 573 C C . GLY A 1 79 ? 0.755 2.549 9.743 1.00 91.94 79 GLY A C 1
ATOM 574 O O . GLY A 1 79 ? 1.567 1.982 10.470 1.00 91.94 79 GLY A O 1
ATOM 575 N N . VAL A 1 80 ? 1.103 3.225 8.645 1.00 90.12 80 VAL A N 1
ATOM 576 C CA . VAL A 1 80 ? 2.487 3.446 8.185 1.00 90.12 80 VAL A CA 1
ATOM 577 C C . VAL A 1 80 ? 2.716 4.923 7.877 1.00 90.12 80 VAL A C 1
ATOM 579 O O . VAL A 1 80 ? 1.765 5.685 7.722 1.00 90.12 80 VAL A O 1
ATOM 582 N N . THR A 1 81 ? 3.973 5.333 7.759 1.00 89.00 81 THR A N 1
ATOM 583 C CA . THR A 1 81 ? 4.366 6.682 7.333 1.00 89.00 81 THR A CA 1
ATOM 584 C C . THR A 1 81 ? 4.818 6.705 5.870 1.00 89.00 81 THR A C 1
ATOM 586 O O . THR A 1 81 ? 5.106 5.665 5.271 1.00 89.00 81 THR A O 1
ATOM 589 N N . ALA A 1 82 ? 4.890 7.898 5.270 1.00 84.25 82 ALA A N 1
ATOM 590 C CA . ALA A 1 82 ? 5.462 8.061 3.932 1.00 84.25 82 ALA A CA 1
ATOM 591 C C . ALA A 1 82 ? 6.932 7.605 3.892 1.00 84.25 82 ALA A C 1
ATOM 593 O O . ALA A 1 82 ? 7.342 6.955 2.930 1.00 84.25 82 ALA A O 1
ATOM 594 N N . ASP A 1 83 ? 7.683 7.874 4.964 1.00 86.00 83 ASP A N 1
ATOM 595 C CA . ASP A 1 83 ? 9.075 7.449 5.113 1.00 86.00 83 ASP A CA 1
ATOM 596 C C . ASP A 1 83 ? 9.196 5.923 5.161 1.00 86.00 83 ASP A C 1
ATOM 598 O O . ASP A 1 83 ? 10.096 5.368 4.537 1.00 86.00 83 ASP A O 1
ATOM 602 N N . ASP A 1 84 ? 8.272 5.216 5.824 1.00 88.38 84 ASP A N 1
ATOM 603 C CA . ASP A 1 84 ? 8.263 3.746 5.828 1.00 88.38 84 ASP A CA 1
ATOM 604 C C . ASP A 1 84 ? 8.136 3.183 4.407 1.00 88.38 84 ASP A C 1
ATOM 606 O O . ASP A 1 84 ? 8.846 2.244 4.046 1.00 88.38 84 ASP A O 1
ATOM 610 N N . ILE A 1 85 ? 7.261 3.770 3.583 1.00 85.56 85 ILE A N 1
ATOM 611 C CA . ILE A 1 85 ? 7.097 3.375 2.177 1.00 85.56 85 ILE A CA 1
ATOM 612 C C . ILE A 1 85 ? 8.350 3.738 1.376 1.00 85.56 85 ILE A C 1
ATOM 614 O O . ILE A 1 85 ? 8.874 2.894 0.651 1.00 85.56 85 ILE A O 1
ATOM 618 N N . HIS A 1 86 ? 8.853 4.966 1.515 1.00 82.94 86 HIS A N 1
ATOM 619 C CA . HIS A 1 86 ? 10.024 5.431 0.775 1.00 82.94 86 HIS A CA 1
ATOM 620 C C . HIS A 1 86 ? 11.273 4.599 1.097 1.00 82.94 86 HIS A C 1
ATOM 622 O O . HIS A 1 86 ? 11.982 4.188 0.187 1.00 82.94 86 HIS A O 1
ATOM 628 N N . ASN A 1 87 ? 11.496 4.244 2.363 1.00 85.56 87 ASN A N 1
ATOM 629 C CA . ASN A 1 87 ? 12.624 3.412 2.788 1.00 85.56 87 ASN A CA 1
ATOM 630 C C . ASN A 1 87 ? 12.594 1.996 2.190 1.00 85.56 87 ASN A C 1
ATOM 632 O O . ASN A 1 87 ? 13.646 1.375 2.039 1.00 85.56 87 ASN A O 1
ATOM 636 N N . GLN A 1 88 ? 11.414 1.475 1.843 1.00 85.50 88 GLN A N 1
ATOM 637 C CA . GLN A 1 88 ? 11.284 0.174 1.180 1.00 85.50 88 GLN A CA 1
ATOM 638 C C . GLN A 1 88 ? 11.569 0.231 -0.320 1.00 85.50 88 GLN A C 1
ATOM 640 O O . GLN A 1 88 ? 12.009 -0.761 -0.897 1.00 85.50 88 GLN A O 1
ATOM 645 N N . VAL A 1 89 ? 11.296 1.369 -0.959 1.00 83.38 89 VAL A N 1
ATOM 646 C CA . VAL A 1 89 ? 11.430 1.553 -2.412 1.00 83.38 89 VAL A CA 1
ATOM 647 C C . VAL A 1 89 ? 12.032 2.929 -2.754 1.00 83.38 89 VAL A C 1
ATOM 649 O O . VAL A 1 89 ? 11.401 3.709 -3.471 1.00 83.38 89 VAL A O 1
ATOM 652 N N . PRO A 1 90 ? 13.257 3.252 -2.281 1.00 68.81 90 PRO A N 1
ATOM 653 C CA . PRO A 1 90 ? 13.807 4.613 -2.346 1.00 68.81 90 PRO A CA 1
ATOM 654 C C . PRO A 1 90 ? 14.124 5.103 -3.768 1.00 68.81 90 PRO A C 1
ATOM 656 O O . PRO A 1 90 ? 14.345 6.292 -3.959 1.00 68.81 90 PRO A O 1
ATOM 659 N N . ASN A 1 91 ? 14.132 4.210 -4.764 1.00 70.44 91 ASN A N 1
ATOM 660 C CA . ASN A 1 91 ? 14.320 4.522 -6.190 1.00 70.44 91 ASN A CA 1
ATOM 661 C C . ASN A 1 91 ? 13.418 3.631 -7.068 1.00 70.44 91 ASN A C 1
ATOM 663 O O . ASN A 1 91 ? 13.862 3.067 -8.073 1.00 70.44 91 ASN A O 1
ATOM 667 N N . GLY A 1 92 ? 12.196 3.371 -6.596 1.00 74.50 92 GLY A N 1
ATOM 668 C CA . GLY A 1 92 ? 11.302 2.408 -7.227 1.00 74.50 92 GLY A CA 1
ATOM 669 C C . GLY A 1 92 ? 11.683 0.959 -6.908 1.00 74.50 92 GLY A C 1
ATOM 670 O O . GLY A 1 92 ? 12.547 0.678 -6.075 1.00 74.50 92 GLY A O 1
ATOM 671 N N . GLY A 1 93 ? 10.996 0.014 -7.547 1.00 84.62 93 GLY A N 1
ATOM 672 C CA . GLY A 1 93 ? 11.167 -1.420 -7.314 1.00 84.62 93 GLY A CA 1
ATOM 673 C C . GLY A 1 93 ? 10.134 -1.995 -6.349 1.00 84.62 93 GLY A C 1
ATOM 674 O O . GLY A 1 93 ? 9.040 -1.456 -6.200 1.00 84.62 93 GLY A O 1
ATOM 675 N N . SER A 1 94 ? 10.457 -3.133 -5.738 1.00 89.12 94 SER A N 1
ATOM 676 C CA . SER A 1 94 ? 9.553 -3.860 -4.843 1.00 89.12 94 SER A CA 1
ATOM 677 C C . SER A 1 94 ? 10.087 -3.910 -3.419 1.00 89.12 94 SER A C 1
ATOM 679 O O . SER A 1 94 ? 11.264 -4.207 -3.222 1.00 89.12 94 SER A O 1
ATOM 681 N N . GLY A 1 95 ? 9.207 -3.722 -2.443 1.00 90.44 95 GLY A N 1
ATOM 682 C CA . GLY A 1 95 ? 9.525 -3.804 -1.025 1.00 90.44 95 GLY A CA 1
ATOM 683 C C . GLY A 1 95 ? 8.388 -4.412 -0.214 1.00 90.44 95 GLY A C 1
ATOM 684 O O . GLY A 1 95 ? 7.345 -4.802 -0.752 1.00 90.44 95 GLY A O 1
ATOM 685 N N . HIS A 1 96 ? 8.598 -4.511 1.095 1.00 92.69 96 HIS A N 1
ATOM 686 C CA . HIS A 1 96 ? 7.638 -5.137 1.992 1.00 92.69 96 HIS A CA 1
ATOM 687 C C . HIS A 1 96 ? 7.551 -4.397 3.324 1.00 92.69 96 HIS A C 1
ATOM 689 O O . HIS A 1 96 ? 8.557 -4.208 4.001 1.00 92.69 96 HIS A O 1
ATOM 695 N N . LEU A 1 97 ? 6.336 -4.042 3.736 1.00 91.62 97 LEU A N 1
ATOM 696 C CA . LEU A 1 97 ? 6.056 -3.562 5.084 1.00 91.62 97 LEU A CA 1
ATOM 697 C C . LEU A 1 97 ? 5.178 -4.554 5.820 1.00 91.62 97 LEU A C 1
ATOM 699 O O . LEU A 1 97 ? 4.276 -5.172 5.267 1.00 91.62 97 LEU A O 1
ATOM 703 N N . SER A 1 98 ? 5.419 -4.661 7.114 1.00 92.12 98 SER A N 1
ATOM 704 C CA . SER A 1 98 ? 4.619 -5.479 8.004 1.00 92.12 98 SER A CA 1
ATOM 705 C C . SER A 1 98 ? 4.228 -4.623 9.196 1.00 92.12 98 SER A C 1
ATOM 707 O O . SER A 1 98 ? 5.091 -4.202 9.962 1.00 92.12 98 SER A O 1
ATOM 709 N N . THR A 1 99 ? 2.930 -4.413 9.377 1.00 89.69 99 THR A N 1
ATOM 710 C CA . THR A 1 99 ? 2.364 -3.716 10.532 1.00 89.69 99 THR A CA 1
ATOM 711 C C . THR A 1 99 ? 1.781 -4.721 11.525 1.00 89.69 99 THR A C 1
ATOM 713 O O . THR A 1 9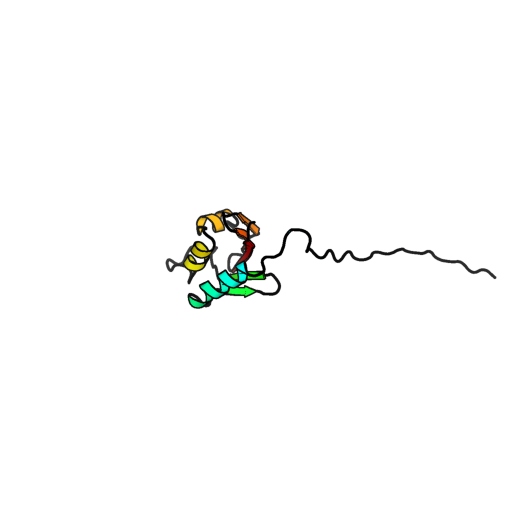9 ? 1.930 -5.938 11.371 1.00 89.69 99 THR A O 1
ATOM 716 N N . SER A 1 100 ? 1.135 -4.223 12.581 1.00 88.06 100 SER A N 1
ATOM 717 C CA . SER A 1 100 ? 0.406 -5.066 13.534 1.00 88.06 100 SER A CA 1
ATOM 718 C C . SER A 1 100 ? -0.856 -5.692 12.937 1.00 88.06 100 SER A C 1
ATOM 720 O O . SER A 1 100 ? -1.302 -6.712 13.445 1.00 88.06 100 SER A O 1
ATOM 722 N N . LYS A 1 101 ? -1.420 -5.097 11.876 1.00 87.44 101 LYS A N 1
ATOM 723 C CA . LYS A 1 101 ? -2.671 -5.545 11.242 1.00 87.44 101 LYS A CA 1
ATOM 724 C C . LYS A 1 101 ? -2.472 -6.123 9.849 1.00 87.44 101 LYS A C 1
ATOM 726 O O . LYS A 1 101 ? -3.244 -6.983 9.444 1.00 87.44 101 LYS A O 1
ATOM 731 N N . TYR A 1 102 ? -1.459 -5.653 9.122 1.00 89.81 102 TYR A N 1
ATOM 732 C CA . TYR A 1 102 ? -1.316 -5.949 7.703 1.00 89.81 102 TYR A CA 1
ATOM 733 C C . TYR A 1 102 ? 0.093 -6.386 7.324 1.00 89.81 102 TYR A C 1
ATOM 735 O O . TYR A 1 102 ? 1.095 -5.924 7.868 1.00 89.81 102 TYR A O 1
ATOM 743 N N . SER A 1 103 ? 0.153 -7.252 6.324 1.00 91.44 103 SER A N 1
ATOM 744 C CA . SER A 1 103 ? 1.324 -7.549 5.518 1.00 91.44 103 SER A CA 1
ATOM 745 C C . SER A 1 103 ? 1.135 -6.839 4.174 1.00 91.44 103 SER A C 1
ATOM 747 O O . SER A 1 103 ? 0.135 -7.054 3.492 1.00 91.44 103 SER A O 1
ATOM 749 N N . ILE A 1 104 ? 2.048 -5.932 3.830 1.00 92.19 104 ILE A N 1
ATOM 750 C CA . ILE A 1 104 ? 1.900 -4.981 2.726 1.00 92.19 104 ILE A CA 1
ATOM 751 C C . ILE A 1 104 ? 3.038 -5.204 1.731 1.00 92.19 104 ILE A C 1
ATOM 753 O O . ILE A 1 104 ? 4.205 -4.938 2.018 1.00 92.19 104 ILE A O 1
ATOM 757 N N . GLY A 1 105 ? 2.702 -5.699 0.546 1.00 92.69 105 GLY A N 1
ATOM 758 C CA . GLY A 1 105 ? 3.607 -5.712 -0.600 1.00 92.69 105 GLY A CA 1
ATOM 759 C C . GLY A 1 105 ? 3.575 -4.360 -1.298 1.00 92.69 105 GLY A C 1
ATOM 760 O O . GLY A 1 105 ? 2.499 -3.817 -1.545 1.00 92.69 105 GLY A O 1
ATOM 761 N N . ILE A 1 106 ? 4.750 -3.815 -1.594 1.00 91.38 106 ILE A N 1
ATOM 762 C CA . ILE A 1 106 ? 4.913 -2.491 -2.189 1.00 91.38 106 ILE A CA 1
ATOM 763 C C . ILE A 1 106 ? 5.617 -2.650 -3.522 1.00 91.38 106 ILE A C 1
ATOM 765 O O . ILE A 1 106 ? 6.658 -3.296 -3.595 1.00 91.38 106 ILE A O 1
ATOM 769 N N . TYR A 1 107 ? 5.080 -2.032 -4.566 1.00 90.19 107 TYR A N 1
ATOM 770 C CA . TYR A 1 107 ? 5.761 -1.882 -5.842 1.00 90.19 107 TYR A CA 1
ATOM 771 C C . TYR A 1 107 ? 5.656 -0.435 -6.313 1.00 90.19 107 TYR A C 1
ATOM 773 O O . TYR A 1 107 ? 4.559 0.105 -6.417 1.00 90.19 107 TYR A O 1
ATOM 781 N N . SER A 1 108 ? 6.789 0.200 -6.589 1.00 87.00 108 SER A N 1
ATOM 782 C CA . SER A 1 108 ? 6.853 1.578 -7.066 1.00 87.00 108 SER A CA 1
ATOM 783 C C . SER A 1 108 ? 7.537 1.640 -8.426 1.00 87.00 108 SER A C 1
ATOM 785 O O . SER A 1 108 ? 8.602 1.059 -8.629 1.00 87.00 108 SER A O 1
ATOM 787 N N . THR A 1 109 ? 6.936 2.378 -9.354 1.00 83.44 109 THR A N 1
ATOM 788 C CA . THR A 1 109 ? 7.550 2.758 -10.637 1.00 83.44 109 THR A CA 1
ATOM 789 C C . THR A 1 109 ? 7.977 4.226 -10.639 1.00 83.44 109 THR A C 1
ATOM 791 O O . THR A 1 109 ? 8.118 4.819 -11.710 1.00 83.44 109 THR A O 1
ATOM 794 N N . GLY A 1 110 ? 8.007 4.857 -9.462 1.00 75.50 110 GLY A N 1
ATOM 795 C CA . GLY A 1 110 ? 8.265 6.283 -9.286 1.00 75.50 110 GLY A CA 1
ATOM 796 C C . GLY A 1 110 ? 7.093 7.212 -9.525 1.00 75.50 110 GLY A C 1
ATOM 797 O O . GLY A 1 110 ? 6.845 8.146 -8.763 1.00 75.50 110 GLY A O 1
ATOM 798 N N . GLN A 1 111 ? 6.334 6.918 -10.574 1.00 79.12 111 GLN A N 1
ATOM 799 C CA . GLN A 1 111 ? 5.093 7.616 -10.904 1.00 79.12 111 GLN A CA 1
ATOM 800 C C . GLN A 1 111 ? 3.892 6.999 -10.187 1.00 79.12 111 GLN A C 1
ATOM 802 O O . GLN A 1 111 ? 2.969 7.707 -9.776 1.00 79.12 111 GLN A O 1
ATOM 807 N N . HIS A 1 112 ? 3.916 5.677 -10.026 1.00 84.62 112 HIS A N 1
ATOM 808 C CA . HIS A 1 112 ? 2.839 4.909 -9.430 1.00 84.62 112 HIS A CA 1
ATOM 809 C C . HIS A 1 112 ? 3.342 4.077 -8.263 1.00 84.62 112 HIS A C 1
ATOM 811 O O . HIS A 1 112 ? 4.446 3.534 -8.298 1.00 84.62 112 HIS A O 1
ATOM 817 N N . LEU A 1 113 ? 2.478 3.935 -7.266 1.00 88.19 113 LEU A N 1
ATOM 818 C CA . LEU A 1 113 ? 2.626 3.018 -6.154 1.00 88.19 113 LEU A CA 1
ATOM 819 C C . LEU A 1 113 ? 1.517 1.972 -6.251 1.00 88.19 113 LEU A C 1
ATOM 821 O O . LEU A 1 113 ? 0.341 2.314 -6.333 1.00 88.19 113 LEU A O 1
ATOM 825 N N . THR A 1 114 ? 1.892 0.703 -6.255 1.00 91.06 114 THR A N 1
ATOM 826 C CA . THR A 1 114 ? 0.980 -0.436 -6.176 1.00 91.06 114 THR A CA 1
ATOM 827 C C . THR A 1 114 ? 1.160 -1.104 -4.823 1.00 91.06 114 THR A C 1
ATOM 829 O O . THR A 1 114 ? 2.284 -1.426 -4.438 1.00 91.06 114 THR A O 1
ATOM 832 N N . LEU A 1 115 ? 0.059 -1.305 -4.104 1.00 91.25 115 LEU A N 1
ATOM 833 C CA . LEU A 1 115 ? 0.051 -1.905 -2.774 1.00 91.25 115 LEU A CA 1
ATOM 834 C C . LEU A 1 115 ? -0.837 -3.142 -2.753 1.00 91.25 115 LEU A C 1
ATOM 836 O O . LEU A 1 115 ? -2.041 -3.032 -2.974 1.00 91.25 115 LEU A O 1
ATOM 840 N N . SER A 1 116 ? -0.264 -4.301 -2.447 1.00 91.62 116 SER A N 1
ATOM 841 C CA . SER A 1 116 ? -1.018 -5.509 -2.094 1.00 91.62 116 SER A CA 1
ATOM 842 C C . SER A 1 116 ? -1.109 -5.599 -0.575 1.00 91.62 116 SER A C 1
ATOM 844 O O . SER A 1 116 ? -0.079 -5.502 0.093 1.00 91.62 116 SER A O 1
ATOM 846 N N . ILE A 1 117 ? -2.306 -5.775 -0.019 1.00 90.31 117 ILE A N 1
ATOM 847 C CA . ILE A 1 117 ? -2.536 -5.709 1.431 1.00 90.31 117 ILE A CA 1
ATOM 848 C C . ILE A 1 117 ? -3.232 -6.987 1.883 1.00 90.31 117 ILE A C 1
ATOM 850 O O . ILE A 1 117 ? -4.348 -7.262 1.453 1.00 90.31 117 ILE A O 1
ATOM 854 N N . SER A 1 118 ? -2.595 -7.709 2.798 1.00 87.75 118 SER A N 1
ATOM 855 C CA . SER A 1 118 ? -3.141 -8.910 3.428 1.00 87.75 118 SER A CA 1
ATOM 856 C C . SER A 1 118 ? -3.279 -8.696 4.928 1.00 87.75 118 SER A C 1
ATOM 858 O O . SER A 1 118 ? -2.376 -8.134 5.549 1.00 87.75 118 SER A O 1
ATOM 860 N N . ASP A 1 119 ? -4.371 -9.165 5.525 1.00 86.62 119 ASP A N 1
ATOM 861 C CA . ASP A 1 119 ? -4.507 -9.194 6.985 1.00 86.62 119 ASP A CA 1
ATOM 862 C C . ASP A 1 119 ? -3.480 -10.139 7.613 1.00 86.62 119 ASP A C 1
ATOM 864 O O . ASP A 1 119 ? -3.091 -11.145 7.015 1.00 86.62 119 ASP A O 1
ATOM 868 N N . LYS A 1 120 ? -3.039 -9.803 8.825 1.00 81.19 120 LYS A N 1
ATOM 869 C CA . LYS A 1 120 ? -2.258 -10.703 9.674 1.00 81.19 120 LYS A CA 1
ATOM 870 C C . LYS A 1 120 ? -3.194 -11.346 10.693 1.00 81.19 120 LYS A C 1
ATOM 872 O O . LYS A 1 120 ? -3.942 -10.628 11.354 1.00 81.19 120 LYS A O 1
ATOM 877 N N . ASP A 1 121 ? -3.141 -12.675 10.765 1.00 68.62 121 ASP A N 1
ATOM 878 C CA . ASP A 1 121 ? -3.836 -13.487 11.775 1.00 68.62 121 ASP A CA 1
ATOM 879 C C . ASP A 1 121 ? -3.344 -13.189 13.203 1.00 68.62 121 ASP A C 1
ATOM 881 O O . ASP A 1 121 ? -2.123 -12.943 13.380 1.00 68.62 121 ASP A O 1
#

Foldseek 3Di:
DDDDDDDDDDDPPVPPPPPPPDDPFPLVLQVVLLVQQCVQPVQWDQDSVQSKIKGQCLQLPPDDPDPRGSVVSNCVSVVHDPVRLCVQQVPFAWGWDDDPFWTWIWGGPSRMIIIHIGTDD

Radius of gyration: 21.09 Å; chains: 1; bounding box: 28×77×56 Å